Protein AF-A0A0Z8MBD0-F1 (afdb_monomer)

Secondary structure (DSSP, 8-state):
-EEEEETTT--EEEESSPP-SSEEEEEETT------------

Foldseek 3Di:
DWWWAFQPPRDIDDDPDDDDDRIDTPDDPPDDDDDPPDDDDD

Organism: Streptococcus suis (NCBI:txid1307)

Sequence (42 aa):
MNLYKNERTGAEITTECELKGDWKLVSASGKEGKKKAASASE

Structure (mmCIF, N/CA/C/O backbone):
data_AF-A0A0Z8MBD0-F1
#
_entry.id   AF-A0A0Z8MBD0-F1
#
loop_
_atom_site.group_PDB
_atom_site.id
_atom_site.type_symbol
_atom_site.label_atom_id
_atom_site.label_alt_id
_atom_site.label_comp_id
_atom_site.label_asym_id
_atom_site.label_entity_id
_atom_site.label_seq_id
_atom_site.pdbx_PDB_ins_code
_atom_site.Cartn_x
_atom_site.Cartn_y
_atom_site.Cartn_z
_atom_site.occupancy
_atom_site.B_iso_or_equiv
_atom_site.auth_seq_id
_atom_site.auth_comp_id
_atom_si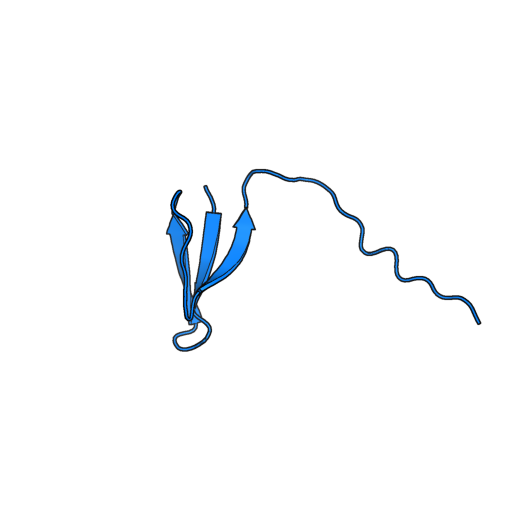te.auth_asym_id
_atom_site.auth_atom_id
_atom_site.pdbx_PDB_model_num
ATOM 1 N N . MET A 1 1 ? 2.973 7.880 9.365 1.00 80.19 1 MET A N 1
ATOM 2 C CA . MET A 1 1 ? 2.144 7.455 8.218 1.00 80.19 1 MET A CA 1
ATOM 3 C C . MET A 1 1 ? 3.049 7.017 7.072 1.00 80.19 1 MET A C 1
ATOM 5 O O . MET A 1 1 ? 4.100 7.620 6.887 1.00 80.19 1 MET A O 1
ATOM 9 N N . ASN A 1 2 ? 2.684 5.961 6.347 1.00 91.06 2 ASN A N 1
ATOM 10 C CA . ASN A 1 2 ? 3.450 5.395 5.236 1.00 91.06 2 ASN A CA 1
ATOM 11 C C . ASN A 1 2 ? 2.617 5.481 3.950 1.00 91.06 2 ASN A C 1
ATOM 13 O O . ASN A 1 2 ? 1.472 5.034 3.932 1.00 91.06 2 ASN A O 1
ATOM 17 N N . LEU A 1 3 ? 3.184 6.038 2.886 1.00 92.31 3 LEU A N 1
ATOM 18 C CA . LEU A 1 3 ? 2.614 6.046 1.546 1.00 92.31 3 LEU A CA 1
ATOM 19 C C . LEU A 1 3 ? 3.112 4.815 0.789 1.00 92.31 3 LEU A C 1
ATOM 21 O O . LEU A 1 3 ? 4.317 4.665 0.564 1.00 92.31 3 LEU A O 1
ATOM 25 N N . TYR A 1 4 ? 2.184 3.966 0.370 1.00 94.38 4 TYR A N 1
ATOM 26 C CA . TYR A 1 4 ? 2.450 2.814 -0.477 1.00 94.38 4 TYR A CA 1
ATOM 27 C C . TYR A 1 4 ? 1.854 3.017 -1.865 1.00 94.38 4 TYR A C 1
ATOM 29 O O . TYR A 1 4 ? 0.770 3.578 -2.000 1.00 94.38 4 TYR A O 1
ATOM 37 N N . LYS A 1 5 ? 2.530 2.486 -2.883 1.00 95.19 5 LYS A N 1
ATOM 38 C CA . LYS A 1 5 ? 2.035 2.396 -4.256 1.00 95.19 5 LYS A CA 1
ATOM 39 C C . LYS A 1 5 ? 1.907 0.939 -4.671 1.00 95.19 5 LYS A C 1
ATOM 41 O O . LYS A 1 5 ? 2.835 0.156 -4.479 1.00 95.19 5 LYS A O 1
ATOM 46 N N . ASN A 1 6 ? 0.759 0.581 -5.230 1.00 96.00 6 ASN A N 1
ATOM 47 C CA . ASN A 1 6 ? 0.512 -0.745 -5.765 1.00 96.00 6 ASN A CA 1
ATOM 48 C C . ASN A 1 6 ? 1.170 -0.881 -7.146 1.00 96.00 6 ASN A C 1
ATOM 50 O O . ASN A 1 6 ? 0.869 -0.102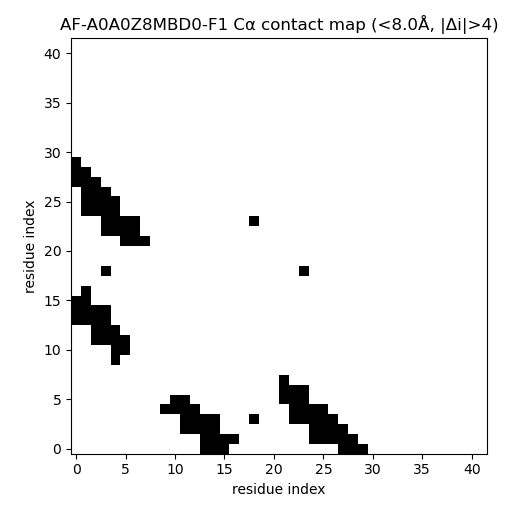 -8.050 1.00 96.00 6 ASN A O 1
ATOM 54 N N . GLU A 1 7 ? 2.044 -1.867 -7.332 1.00 94.94 7 GLU A N 1
ATOM 55 C CA . GLU A 1 7 ? 2.768 -2.059 -8.598 1.00 94.94 7 GLU A CA 1
ATOM 56 C C . GLU A 1 7 ? 1.869 -2.588 -9.727 1.00 94.94 7 GLU A C 1
ATOM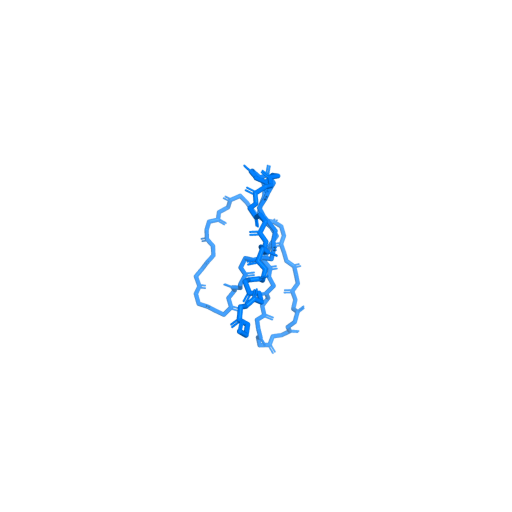 58 O O . GLU A 1 7 ? 2.178 -2.385 -10.899 1.00 94.94 7 GLU A O 1
ATOM 63 N N . ARG A 1 8 ? 0.732 -3.220 -9.403 1.00 94.19 8 ARG A N 1
ATOM 64 C CA . ARG A 1 8 ? -0.196 -3.781 -10.398 1.00 94.19 8 ARG A CA 1
ATOM 65 C C . ARG A 1 8 ? -1.225 -2.776 -10.889 1.00 94.19 8 ARG A C 1
ATOM 67 O O . ARG A 1 8 ? -1.557 -2.777 -12.069 1.00 94.19 8 ARG A O 1
ATOM 74 N N . THR A 1 9 ? -1.765 -1.962 -9.986 1.00 95.56 9 THR A N 1
ATOM 75 C CA . THR A 1 9 ? -2.846 -1.015 -10.309 1.00 95.56 9 THR A CA 1
ATOM 76 C C . THR A 1 9 ? -2.374 0.431 -10.392 1.00 95.56 9 THR A C 1
ATOM 78 O O . THR A 1 9 ? -3.095 1.276 -10.911 1.00 95.56 9 THR A O 1
ATOM 81 N N . GLY A 1 10 ? -1.185 0.738 -9.867 1.00 94.50 10 GLY A N 1
ATOM 82 C CA . GLY A 1 10 ? -0.681 2.104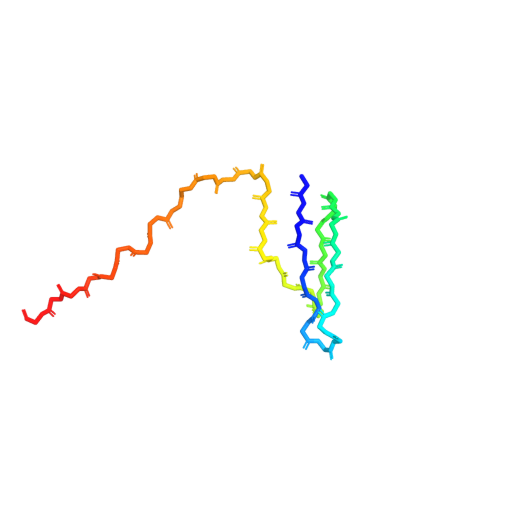 -9.741 1.00 94.50 10 GLY A CA 1
ATOM 83 C C . GLY A 1 10 ? -1.344 2.916 -8.626 1.00 94.50 10 GLY A C 1
ATOM 84 O O . GLY A 1 10 ? -0.999 4.083 -8.471 1.00 94.50 10 GLY A O 1
ATOM 85 N N . ALA A 1 11 ? -2.263 2.322 -7.856 1.00 94.62 11 ALA A N 1
ATOM 86 C CA . ALA A 1 11 ? -2.980 3.001 -6.782 1.00 94.62 11 ALA A CA 1
ATOM 87 C C . ALA A 1 11 ? -2.051 3.380 -5.622 1.00 94.62 11 ALA A C 1
ATOM 89 O O . ALA A 1 11 ? -1.159 2.614 -5.259 1.00 94.62 11 ALA A O 1
ATOM 90 N N . GLU A 1 12 ? -2.302 4.530 -5.005 1.00 94.94 12 GLU A N 1
ATOM 91 C CA . GLU A 1 12 ? -1.519 5.054 -3.887 1.00 94.94 12 GLU A CA 1
ATOM 92 C C . GLU A 1 12 ? -2.383 5.126 -2.631 1.00 94.94 12 GLU A C 1
ATOM 94 O O . GLU A 1 12 ? -3.503 5.637 -2.678 1.00 94.94 12 GLU A O 1
ATOM 99 N N . ILE A 1 13 ? -1.880 4.603 -1.508 1.00 93.38 13 ILE A N 1
ATOM 100 C CA . ILE A 1 13 ? -2.586 4.648 -0.224 1.00 93.38 13 ILE A CA 1
ATOM 101 C C . ILE A 1 13 ? -1.659 5.036 0.916 1.00 93.38 13 ILE A C 1
ATOM 103 O O . ILE A 1 13 ? -0.506 4.608 0.988 1.00 93.38 13 ILE A O 1
ATOM 107 N N . THR A 1 14 ? -2.208 5.810 1.845 1.00 93.12 14 THR A N 1
ATOM 108 C CA . THR A 1 14 ? -1.517 6.223 3.061 1.00 93.12 14 THR A CA 1
ATOM 109 C C . THR A 1 14 ? -2.067 5.424 4.230 1.00 93.12 14 THR A C 1
ATOM 111 O O . THR A 1 14 ? -3.246 5.525 4.559 1.00 93.12 14 THR A O 1
ATOM 114 N N . THR A 1 15 ? -1.223 4.622 4.865 1.00 90.88 15 THR A N 1
ATOM 115 C CA . THR A 1 15 ? -1.605 3.804 6.017 1.00 90.88 15 THR A CA 1
ATOM 116 C C . THR A 1 15 ? -0.482 3.754 7.042 1.00 90.88 15 THR A C 1
ATOM 118 O O . THR A 1 15 ? 0.684 4.016 6.752 1.00 90.88 15 THR A O 1
ATOM 121 N N . GLU A 1 16 ? -0.834 3.471 8.284 1.00 89.94 16 GLU A N 1
ATOM 122 C CA . GLU A 1 16 ? 0.111 3.296 9.388 1.00 89.94 16 GLU A CA 1
ATOM 123 C C . GLU A 1 16 ? 0.637 1.859 9.435 1.00 89.94 16 GLU A C 1
ATOM 125 O O . GLU A 1 16 ? 1.726 1.608 9.949 1.00 89.94 16 GLU A O 1
ATOM 130 N N . CYS A 1 17 ? -0.115 0.925 8.847 1.00 88.94 17 CYS A N 1
ATOM 131 C CA . CYS A 1 17 ? 0.230 -0.485 8.793 1.00 88.94 17 CYS A CA 1
ATOM 132 C C . CYS A 1 17 ? 1.290 -0.790 7.729 1.00 88.94 17 CYS A C 1
ATOM 134 O O . CYS A 1 17 ? 1.432 -0.098 6.719 1.00 88.94 17 CYS A O 1
ATOM 136 N N . GLU A 1 18 ? 2.024 -1.878 7.951 1.00 89.31 18 GLU A N 1
ATOM 137 C CA . GLU A 1 18 ? 2.892 -2.460 6.935 1.00 89.31 18 GLU A CA 1
ATOM 138 C C . GLU A 1 18 ? 2.052 -3.252 5.931 1.00 89.31 18 GLU A C 1
ATOM 140 O O . GLU A 1 18 ? 1.332 -4.182 6.300 1.00 89.31 18 GLU A O 1
ATOM 145 N N . LEU A 1 19 ? 2.143 -2.873 4.658 1.00 90.06 19 LEU A N 1
ATOM 146 C CA . LEU A 1 19 ? 1.507 -3.604 3.571 1.00 90.06 19 LEU A CA 1
ATOM 147 C C . LEU A 1 19 ? 2.500 -4.585 2.955 1.00 90.06 19 LEU A C 1
ATOM 149 O O . LEU A 1 19 ? 3.682 -4.283 2.805 1.00 90.06 19 LEU A O 1
ATOM 153 N N . LYS A 1 20 ? 2.000 -5.763 2.583 1.00 89.00 20 LYS A N 1
ATOM 154 C CA . LYS A 1 20 ? 2.773 -6.835 1.946 1.0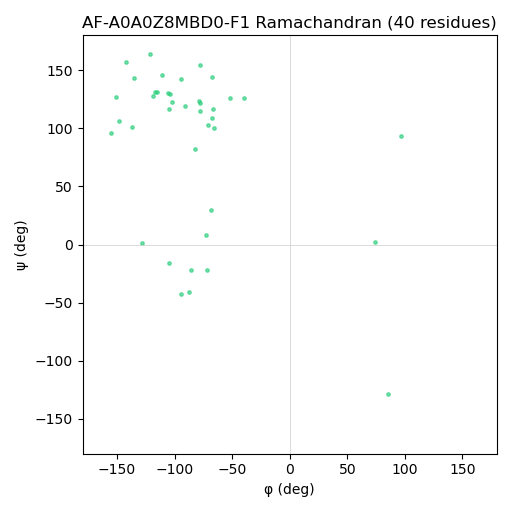0 89.00 20 LYS A CA 1
ATOM 155 C C . LYS A 1 20 ? 2.177 -7.183 0.584 1.00 89.00 20 LYS A C 1
ATOM 157 O O . LYS A 1 20 ? 1.034 -6.834 0.292 1.00 89.00 20 LYS A O 1
ATOM 162 N N . GLY A 1 21 ? 2.949 -7.891 -0.238 1.00 93.19 21 GLY A N 1
ATOM 163 C CA . GLY A 1 21 ? 2.548 -8.279 -1.592 1.00 93.19 21 GLY A CA 1
ATOM 164 C C . GLY A 1 21 ? 2.846 -7.178 -2.607 1.00 93.19 21 GLY A C 1
ATOM 165 O O . GLY A 1 21 ? 3.963 -6.674 -2.645 1.00 93.19 21 GLY A O 1
ATOM 166 N N . ASP A 1 22 ? 1.844 -6.797 -3.400 1.00 94.31 22 ASP A N 1
ATOM 167 C CA . ASP A 1 22 ? 1.971 -5.859 -4.530 1.00 94.31 22 ASP A CA 1
ATOM 168 C C . ASP A 1 22 ? 2.171 -4.382 -4.127 1.00 94.31 22 ASP A C 1
ATOM 170 O O . ASP A 1 22 ? 2.102 -3.493 -4.974 1.00 94.31 22 ASP A O 1
ATOM 174 N N . TRP A 1 23 ? 2.375 -4.090 -2.841 1.00 94.69 23 TRP A N 1
ATOM 175 C CA . TRP A 1 23 ? 2.511 -2.734 -2.309 1.00 94.69 23 TRP A CA 1
ATOM 176 C C . TRP A 1 23 ? 3.976 -2.386 -2.042 1.00 94.69 23 TRP A C 1
ATOM 178 O O . TRP A 1 23 ? 4.651 -3.035 -1.243 1.00 94.69 23 TRP A O 1
ATOM 188 N N . LYS A 1 24 ? 4.458 -1.304 -2.660 1.00 93.69 24 LYS A N 1
ATOM 189 C CA . LYS A 1 24 ? 5.790 -0.732 -2.434 1.00 93.69 24 LYS A CA 1
ATOM 190 C C . LYS A 1 24 ? 5.708 0.519 -1.586 1.00 93.69 24 LYS A C 1
ATOM 192 O O . LYS A 1 24 ? 4.965 1.438 -1.911 1.00 93.69 24 LYS A O 1
ATOM 197 N N . LEU A 1 25 ? 6.516 0.574 -0.533 1.00 91.75 25 LEU A N 1
ATOM 198 C CA . LEU A 1 25 ? 6.679 1.781 0.268 1.00 91.75 25 LEU A CA 1
ATOM 199 C C . LEU A 1 25 ? 7.36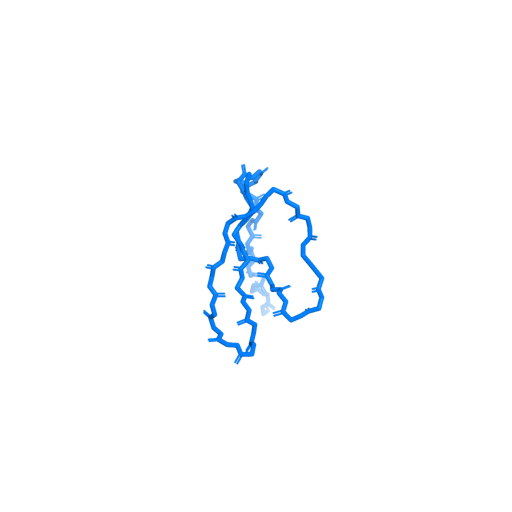7 2.863 -0.577 1.00 91.75 25 LEU A C 1
ATOM 201 O O . LEU A 1 25 ? 8.510 2.692 -0.995 1.00 91.75 25 LEU A O 1
ATOM 205 N N . VAL A 1 26 ? 6.662 3.966 -0.820 1.00 91.06 26 VAL A N 1
ATOM 206 C CA . VAL A 1 26 ? 7.159 5.121 -1.582 1.00 91.06 26 VAL A CA 1
ATOM 207 C C . VAL A 1 26 ? 7.741 6.166 -0.644 1.00 91.06 26 VAL A C 1
ATOM 209 O O . VAL A 1 26 ? 8.802 6.724 -0.910 1.00 91.06 26 VAL A O 1
ATOM 212 N N . SER A 1 27 ? 7.057 6.427 0.469 1.00 84.44 27 SER A N 1
ATOM 213 C CA . SER A 1 27 ? 7.493 7.414 1.449 1.00 84.44 27 SER A CA 1
ATOM 214 C C . SER A 1 27 ? 7.012 7.017 2.837 1.00 84.44 27 SER A C 1
ATOM 216 O O . SER A 1 27 ? 5.829 6.767 3.038 1.00 84.44 27 SER A O 1
ATOM 218 N N . ALA A 1 28 ? 7.914 6.954 3.808 1.00 81.25 28 ALA A N 1
ATOM 219 C CA . ALA A 1 28 ? 7.553 6.834 5.214 1.00 81.25 28 ALA A CA 1
ATOM 220 C C . ALA A 1 28 ? 7.787 8.190 5.877 1.00 81.25 28 ALA A C 1
ATOM 222 O O . ALA A 1 28 ? 8.880 8.745 5.754 1.00 81.25 28 ALA A O 1
ATOM 223 N N . SER A 1 29 ? 6.810 8.711 6.626 1.00 70.19 29 SER A N 1
ATOM 224 C CA . SER A 1 29 ? 6.929 9.982 7.365 1.00 70.19 29 SER A CA 1
ATOM 225 C C . SER A 1 29 ? 7.918 9.928 8.548 1.00 70.19 29 SER A C 1
ATOM 227 O O . SER A 1 29 ? 7.717 10.609 9.545 1.00 70.19 29 SER A O 1
ATOM 229 N N . GLY A 1 30 ? 8.962 9.097 8.481 1.00 60.94 30 GLY A N 1
ATOM 230 C CA . GLY A 1 30 ? 9.877 8.819 9.588 1.00 60.94 30 GLY A CA 1
ATOM 231 C C . GLY A 1 30 ? 11.367 8.968 9.286 1.00 60.94 30 GLY A C 1
ATOM 232 O O . GLY A 1 30 ? 12.161 8.716 10.187 1.00 60.94 30 GLY A O 1
ATOM 233 N N . LYS A 1 31 ? 11.794 9.353 8.075 1.00 51.28 31 LYS A N 1
ATOM 234 C CA . LYS A 1 31 ? 13.218 9.637 7.827 1.00 51.28 31 LYS A CA 1
ATOM 235 C C . LYS A 1 31 ? 13.444 10.596 6.665 1.00 51.28 31 LYS A C 1
ATOM 237 O O . LYS A 1 31 ? 13.578 10.202 5.509 1.00 51.28 31 LYS A O 1
ATOM 242 N N . GLU A 1 32 ? 13.598 11.863 7.020 1.00 58.88 32 GLU A N 1
ATOM 243 C CA . GLU A 1 32 ? 14.611 12.693 6.382 1.00 58.88 32 GLU A CA 1
ATOM 244 C C . GLU A 1 32 ? 15.964 11.946 6.458 1.00 58.88 32 GLU A C 1
ATOM 246 O O . GLU A 1 32 ? 16.385 11.505 7.528 1.00 58.88 32 GLU A O 1
ATOM 251 N N . GLY A 1 33 ? 16.630 11.758 5.316 1.00 61.88 33 GLY A N 1
ATOM 252 C CA . GLY A 1 33 ? 18.050 11.402 5.261 1.00 61.88 33 GLY A CA 1
ATOM 253 C C . GLY A 1 33 ? 18.414 9.917 5.107 1.00 61.88 33 GLY A C 1
ATOM 254 O O . GLY A 1 33 ? 18.740 9.232 6.074 1.00 61.88 33 GLY A O 1
ATO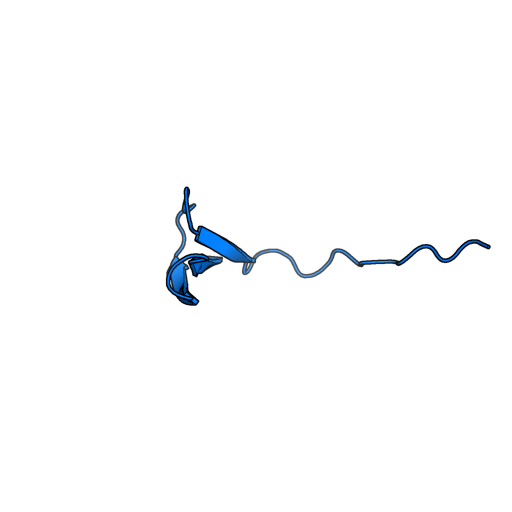M 255 N N . LYS A 1 34 ? 18.608 9.472 3.857 1.00 49.88 34 LYS A N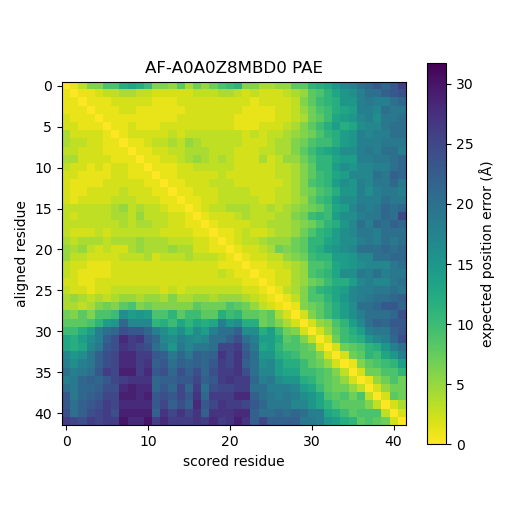 1
ATOM 256 C CA . LYS A 1 34 ? 19.873 8.812 3.485 1.00 49.88 34 LYS A CA 1
ATOM 257 C C . LYS A 1 34 ? 20.219 9.089 2.021 1.00 49.88 34 LYS A C 1
ATOM 259 O O . LYS A 1 34 ? 19.609 8.571 1.094 1.00 49.88 34 LYS A O 1
ATOM 264 N N . LYS A 1 35 ? 21.220 9.956 1.878 1.00 55.31 35 LYS A N 1
ATOM 265 C CA . LYS A 1 35 ? 21.939 10.350 0.667 1.00 55.31 35 LYS A CA 1
ATOM 266 C C . LYS A 1 35 ? 22.194 9.153 -0.260 1.00 55.31 35 LYS A C 1
ATOM 268 O O . LYS A 1 35 ? 22.854 8.200 0.149 1.00 55.31 35 LYS A O 1
ATOM 273 N N . LYS A 1 36 ? 21.784 9.252 -1.527 1.00 44.78 36 LYS A N 1
ATOM 274 C CA . LYS A 1 36 ? 22.438 8.518 -2.617 1.00 44.78 36 LYS A CA 1
ATOM 275 C C . LYS A 1 36 ? 23.671 9.332 -3.014 1.00 44.78 36 LYS A C 1
ATOM 277 O O . LYS A 1 36 ? 23.613 10.148 -3.924 1.00 44.78 36 LYS A O 1
ATOM 282 N N . ALA A 1 37 ? 24.765 9.174 -2.269 1.00 47.38 37 ALA A N 1
ATOM 283 C CA . ALA A 1 37 ? 26.075 9.528 -2.798 1.00 47.38 37 ALA A CA 1
ATOM 284 C C . ALA A 1 37 ? 26.395 8.470 -3.859 1.00 47.38 37 ALA A C 1
ATOM 286 O O . ALA A 1 37 ? 26.665 7.317 -3.529 1.00 47.38 37 ALA A O 1
ATOM 287 N N . ALA A 1 38 ? 26.242 8.832 -5.131 1.00 47.84 38 ALA A N 1
ATOM 288 C CA . ALA A 1 38 ? 26.810 8.061 -6.221 1.00 47.84 38 ALA A CA 1
ATOM 289 C C . ALA A 1 38 ? 28.332 8.204 -6.109 1.00 47.84 38 ALA A C 1
ATOM 291 O O . ALA A 1 38 ? 28.863 9.290 -6.327 1.00 47.84 38 ALA A O 1
ATOM 292 N N . SER A 1 39 ? 29.026 7.140 -5.707 1.00 50.47 39 SER A N 1
ATOM 293 C CA . SER A 1 39 ? 30.472 7.065 -5.892 1.00 50.47 39 SER A CA 1
ATOM 294 C C . SER A 1 39 ? 30.742 7.009 -7.392 1.00 50.47 39 SER A C 1
ATOM 296 O O . SER A 1 39 ? 30.580 5.964 -8.014 1.00 50.47 39 SER A O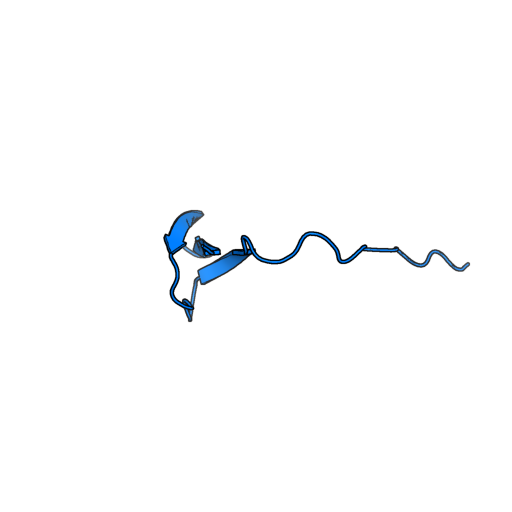 1
ATOM 298 N N . ALA A 1 40 ? 31.110 8.152 -7.967 1.00 54.88 40 ALA A N 1
ATOM 299 C CA . ALA A 1 40 ? 31.995 8.180 -9.116 1.00 54.88 40 ALA A CA 1
ATOM 300 C C . ALA A 1 40 ? 33.416 7.959 -8.577 1.00 54.88 40 ALA A C 1
ATOM 302 O O . ALA A 1 40 ? 33.922 8.750 -7.780 1.00 54.88 40 ALA A O 1
ATOM 303 N N . SER A 1 41 ? 34.032 6.846 -8.947 1.00 53.69 41 SER A N 1
ATOM 304 C CA . SER A 1 41 ? 35.483 6.690 -8.922 1.00 53.69 41 SER A CA 1
ATOM 305 C C . SER A 1 41 ? 35.839 5.976 -10.218 1.00 53.69 41 SER A C 1
ATOM 307 O O . SER A 1 41 ? 35.556 4.788 -10.362 1.00 53.69 41 SER A O 1
ATOM 309 N N . GLU A 1 42 ? 36.317 6.766 -11.177 1.00 58.00 42 GLU A N 1
ATOM 310 C CA . GLU A 1 42 ? 37.211 6.322 -12.251 1.00 58.00 42 GLU A CA 1
ATOM 311 C C . GLU A 1 42 ? 38.642 6.277 -11.705 1.00 58.00 42 GLU A C 1
ATOM 313 O O . GLU A 1 42 ? 38.959 7.133 -10.841 1.00 58.00 42 GLU A O 1
#

pLDDT: mean 79.34, std 18.15, range [44.78, 96.0]

Mean predicted aligned error: 9.89 Å

Radius of gyration: 13.93 Å; Cα contacts (8 Å, |Δi|>4): 51; chains: 1; bounding box: 40×21×22 Å

Solvent-accessible surface area (backbone atoms only — not comparable to full-atom values): 2888 Å² total; per-residue (Å²): 92,30,34,29,33,27,76,86,79,67,50,73,49,79,38,82,70,88,71,74,81,62,40,42,82,75,46,58,81,82,65,89,83,81,82,84,76,77,82,83,79,133